Protein AF-A0AAP2AGZ3-F1 (afdb_monomer_lite)

Secondary structure (DSSP, 8-state):
-------HHHHHHHHHHHHHTT--HHHHHHHHHHIIIIIIHHHHHHHHHHTB-TTSPBPPPPSSSS-S-TTTTGGGGEEEEEEGGGTEEEEEE-----EETTEE--HHHHHHHHHH-------GGGGTTTTT-TT-PPPHHHHHHHHHTT-EEE-SSSEEEPPHHHHHHTT-

Radius of gyration: 25.36 Å; chains: 1; bounding box: 63×37×70 Å

Structure (mmCIF, N/CA/C/O backbone):
data_AF-A0AAP2AGZ3-F1
#
_entry.id   AF-A0AAP2AGZ3-F1
#
loop_
_atom_site.group_PDB
_atom_site.id
_atom_site.type_symbol
_atom_site.label_atom_id
_atom_site.label_alt_id
_atom_site.label_comp_id
_atom_site.label_asym_id
_atom_site.label_entity_id
_atom_site.label_seq_id
_atom_site.pdbx_PDB_ins_code
_atom_site.Cartn_x
_atom_site.Cartn_y
_atom_site.Cartn_z
_atom_site.occupancy
_atom_site.B_iso_or_equiv
_atom_site.auth_seq_id
_atom_site.auth_comp_id
_atom_site.auth_asym_id
_atom_site.auth_atom_id
_atom_site.pdbx_PDB_model_num
ATOM 1 N N . MET A 1 1 ? -14.321 -5.028 -7.857 1.00 30.58 1 MET A N 1
ATOM 2 C CA . MET A 1 1 ? -15.044 -4.416 -6.722 1.00 30.58 1 MET A CA 1
ATOM 3 C C . MET A 1 1 ? -14.943 -5.387 -5.548 1.00 30.58 1 MET A C 1
ATOM 5 O O . MET A 1 1 ? -15.349 -6.526 -5.717 1.00 30.58 1 MET A O 1
ATOM 9 N N . ILE A 1 2 ? -14.311 -5.017 -4.426 1.00 31.11 2 ILE A N 1
ATOM 10 C CA . ILE A 1 2 ? -14.220 -5.896 -3.242 1.00 31.11 2 ILE A CA 1
ATOM 11 C C . ILE A 1 2 ? -15.577 -5.822 -2.532 1.00 31.11 2 ILE A C 1
ATOM 13 O O . ILE A 1 2 ? -15.895 -4.793 -1.943 1.00 31.11 2 ILE A O 1
ATOM 17 N N . ARG A 1 3 ? -16.399 -6.870 -2.632 1.00 31.30 3 ARG A N 1
ATOM 18 C CA . ARG A 1 3 ? -17.626 -7.019 -1.838 1.00 31.30 3 ARG A CA 1
ATOM 19 C C . ARG A 1 3 ? -17.323 -7.972 -0.687 1.00 31.30 3 ARG A C 1
ATOM 21 O O . ARG A 1 3 ? -17.513 -9.169 -0.826 1.00 31.30 3 ARG A O 1
ATOM 28 N N . ALA A 1 4 ? -16.871 -7.432 0.441 1.00 43.94 4 ALA A N 1
ATOM 29 C CA . ALA A 1 4 ? -17.023 -8.136 1.708 1.00 43.94 4 ALA A CA 1
ATOM 30 C C . ALA A 1 4 ? -18.510 -8.034 2.079 1.00 43.94 4 ALA A C 1
ATOM 32 O O . ALA A 1 4 ? -18.947 -7.049 2.680 1.00 43.94 4 ALA A O 1
ATOM 33 N N . SER A 1 5 ? -19.329 -8.971 1.603 1.00 50.84 5 SER A N 1
ATOM 34 C CA . SER A 1 5 ? -20.740 -9.030 1.977 1.00 50.84 5 SER A CA 1
ATOM 35 C C . SER A 1 5 ? -20.833 -9.613 3.379 1.00 50.84 5 SER A C 1
ATOM 37 O O . SER A 1 5 ? -20.982 -10.817 3.560 1.00 50.84 5 SER A O 1
ATOM 39 N N . PHE A 1 6 ? -20.715 -8.754 4.385 1.00 59.72 6 PHE A N 1
ATOM 40 C CA . PHE A 1 6 ? -21.148 -9.116 5.724 1.00 59.72 6 PHE A CA 1
ATOM 41 C C . PHE A 1 6 ? -22.651 -9.391 5.683 1.00 59.72 6 PHE A C 1
ATOM 43 O O . PHE A 1 6 ? -23.419 -8.577 5.157 1.00 59.72 6 PHE A O 1
ATOM 50 N N . ASP A 1 7 ? -23.074 -10.523 6.241 1.00 76.06 7 ASP A N 1
ATOM 51 C CA . ASP A 1 7 ? -24.491 -10.800 6.424 1.00 76.06 7 ASP A CA 1
ATOM 52 C C . ASP A 1 7 ? -25.104 -9.660 7.254 1.00 76.06 7 ASP A C 1
ATOM 54 O O . ASP A 1 7 ? -24.666 -9.351 8.370 1.00 76.06 7 ASP A O 1
ATOM 58 N N . ARG A 1 8 ? -26.125 -8.998 6.697 1.00 75.94 8 ARG A N 1
ATOM 59 C CA . ARG A 1 8 ? -26.822 -7.880 7.349 1.00 75.94 8 ARG A CA 1
ATOM 60 C C . ARG A 1 8 ? -27.338 -8.285 8.732 1.00 75.94 8 ARG A C 1
ATOM 62 O O . ARG A 1 8 ? -27.368 -7.444 9.633 1.00 75.94 8 ARG A O 1
ATOM 69 N N . ARG A 1 9 ? -27.690 -9.563 8.923 1.00 81.69 9 ARG A N 1
ATOM 70 C CA . ARG A 1 9 ? -28.128 -10.111 10.215 1.00 81.69 9 ARG A CA 1
ATOM 71 C C . ARG A 1 9 ? -26.984 -10.142 11.228 1.00 81.69 9 ARG A C 1
ATOM 73 O O . ARG A 1 9 ? -27.179 -9.722 12.367 1.00 81.69 9 ARG A O 1
ATOM 80 N N . GLN A 1 10 ? -25.786 -10.559 10.816 1.00 76.94 10 GLN A N 1
ATOM 81 C CA . GLN A 1 10 ? -24.592 -10.555 11.669 1.00 76.94 10 GLN A CA 1
ATOM 82 C C . GLN A 1 10 ? -24.197 -9.132 12.082 1.00 76.94 10 GLN A C 1
ATOM 84 O O . GLN A 1 10 ? -23.926 -8.892 13.258 1.00 76.94 10 GLN A O 1
ATOM 89 N N . ILE A 1 11 ? -24.244 -8.166 11.155 1.00 80.56 11 ILE A N 1
ATOM 90 C CA . ILE A 1 11 ? -23.972 -6.754 11.479 1.00 80.56 11 ILE A CA 1
ATOM 91 C C . ILE A 1 11 ? -25.001 -6.212 12.473 1.00 80.56 11 ILE A C 1
ATOM 93 O O . ILE A 1 11 ? -24.633 -5.505 13.413 1.00 80.56 11 ILE A O 1
ATOM 97 N N . LYS A 1 12 ? -26.288 -6.524 12.278 1.00 84.44 12 LYS A N 1
ATOM 98 C CA . LYS A 1 12 ? -27.355 -6.081 13.181 1.00 84.44 12 LYS A CA 1
ATOM 99 C C . LYS A 1 12 ? -27.150 -6.640 14.593 1.00 84.44 12 LYS A C 1
ATOM 101 O O . LYS A 1 12 ? -27.113 -5.857 15.537 1.00 84.44 12 LYS A O 1
ATOM 106 N N . ARG A 1 13 ? -26.897 -7.948 14.721 1.00 85.62 13 ARG A N 1
ATOM 107 C CA . ARG A 1 13 ? -26.593 -8.602 16.008 1.00 85.62 13 ARG A CA 1
ATOM 108 C C . ARG A 1 13 ? -25.365 -8.001 16.688 1.00 85.62 13 ARG A C 1
ATOM 110 O O . ARG A 1 13 ? -25.400 -7.732 17.883 1.00 85.62 13 ARG A O 1
ATOM 117 N N . LEU A 1 14 ? -24.301 -7.736 15.929 1.00 81.38 14 LEU A N 1
ATOM 118 C CA . LEU A 1 14 ? -23.100 -7.088 16.456 1.00 81.38 14 LEU A CA 1
ATOM 119 C C . LEU A 1 14 ? -23.411 -5.681 16.986 1.00 81.38 14 LEU A C 1
ATOM 121 O O . LEU A 1 14 ? -22.974 -5.327 18.076 1.00 81.38 14 LEU A O 1
ATOM 125 N N . ARG A 1 15 ? -24.188 -4.882 16.246 1.00 81.56 15 ARG A N 1
ATOM 126 C CA . ARG A 1 15 ? -24.604 -3.540 16.685 1.00 81.56 15 ARG A CA 1
ATOM 127 C C . ARG A 1 15 ? -25.469 -3.588 17.942 1.00 81.56 15 ARG A C 1
ATOM 129 O O . ARG A 1 15 ? -25.277 -2.761 18.825 1.00 81.56 15 ARG A O 1
ATOM 136 N N . GLU A 1 16 ? -26.396 -4.535 18.033 1.00 86.25 16 GLU A N 1
ATOM 137 C CA . GLU A 1 16 ? -27.238 -4.728 19.219 1.00 86.25 16 GLU A CA 1
ATOM 138 C C . GLU A 1 16 ? -26.412 -5.156 20.435 1.00 86.25 16 GLU A C 1
ATOM 140 O O . GLU A 1 16 ? -26.560 -4.569 21.504 1.00 86.25 16 GLU A O 1
ATOM 145 N N . ALA A 1 17 ? -25.482 -6.099 20.268 1.00 85.69 17 ALA A N 1
ATOM 146 C CA . ALA A 1 17 ? -24.560 -6.504 21.326 1.00 85.69 17 ALA A CA 1
ATOM 147 C C . ALA A 1 17 ? -23.687 -5.330 21.802 1.00 85.69 17 ALA A C 1
ATOM 149 O O . ALA A 1 17 ? -23.523 -5.130 23.002 1.00 85.69 17 ALA A O 1
ATOM 150 N N . LEU A 1 18 ? -23.185 -4.506 20.877 1.00 83.88 18 LEU A N 1
ATOM 151 C CA . LEU A 1 18 ? -22.422 -3.301 21.215 1.00 83.88 18 LEU A CA 1
ATOM 152 C C . LEU A 1 18 ? -23.261 -2.257 21.959 1.00 83.88 18 LEU A C 1
ATOM 154 O O . LEU A 1 18 ? -22.738 -1.613 22.865 1.00 83.88 18 LEU A O 1
ATOM 158 N N . LYS A 1 19 ? -24.544 -2.099 21.606 1.00 83.44 19 LYS A N 1
ATOM 159 C CA . LYS A 1 19 ? -25.470 -1.204 22.318 1.00 83.44 19 LYS A CA 1
ATOM 160 C C . LYS A 1 19 ? -25.745 -1.685 23.744 1.00 83.44 19 LYS A C 1
ATOM 162 O O . LYS A 1 19 ? -25.710 -0.871 24.656 1.00 83.44 19 LYS A O 1
ATOM 167 N N . ARG A 1 20 ? -25.956 -2.993 23.940 1.00 88.94 20 ARG A N 1
ATOM 168 C CA . ARG A 1 20 ? -26.206 -3.596 25.266 1.00 88.94 20 ARG A CA 1
ATOM 169 C C . ARG A 1 20 ? -25.037 -3.454 26.237 1.00 88.94 20 ARG A C 1
ATOM 171 O O . ARG A 1 20 ? -25.242 -3.493 27.437 1.00 88.94 20 ARG A O 1
ATOM 178 N N . LEU A 1 21 ? -23.815 -3.318 25.726 1.00 84.88 21 LEU A N 1
ATOM 179 C CA . LEU A 1 21 ? -22.615 -3.184 26.553 1.00 84.88 21 LEU A CA 1
ATOM 180 C C . LEU A 1 21 ? -22.449 -1.786 27.178 1.00 84.88 21 LEU A C 1
ATOM 182 O O . LEU A 1 21 ? -21.451 -1.584 27.870 1.00 84.88 21 LEU A O 1
ATOM 186 N N . GLU A 1 22 ? -23.356 -0.834 26.896 1.00 84.06 22 GLU A N 1
ATOM 187 C CA . GLU A 1 22 ? -23.398 0.535 27.456 1.00 84.06 22 GLU A CA 1
ATOM 188 C C . GLU A 1 22 ? -22.009 1.174 27.617 1.00 84.06 22 GLU A C 1
ATOM 190 O O . GLU A 1 22 ? -21.627 1.752 28.636 1.00 84.06 22 GLU A O 1
ATOM 195 N N . LEU A 1 23 ? -21.180 1.011 26.584 1.00 84.75 23 LEU A N 1
ATOM 196 C CA . LEU A 1 23 ? -19.775 1.379 26.659 1.00 84.75 23 LEU A CA 1
ATOM 197 C C . LEU A 1 23 ? -19.636 2.900 26.711 1.00 84.75 23 LEU A C 1
ATOM 199 O O . LEU A 1 23 ? -20.113 3.599 25.817 1.00 84.75 23 LEU A O 1
ATOM 203 N N . THR A 1 24 ? -18.874 3.404 27.683 1.00 88.75 24 THR A N 1
ATOM 204 C CA . THR A 1 24 ? -18.457 4.813 27.693 1.00 88.75 24 THR A CA 1
ATOM 205 C C . THR A 1 24 ? -17.663 5.153 26.420 1.00 88.75 24 THR A C 1
ATOM 207 O O . THR A 1 24 ? -16.990 4.270 25.869 1.00 88.75 24 THR A O 1
ATOM 210 N N . PRO A 1 25 ? -17.648 6.418 25.953 1.00 84.88 25 PRO A N 1
ATOM 211 C CA . PRO A 1 25 ? -16.960 6.799 24.712 1.00 84.88 25 PRO A CA 1
ATOM 212 C C . PRO A 1 25 ? -15.489 6.353 24.656 1.00 84.88 25 PRO A C 1
ATOM 214 O O . PRO A 1 25 ? -15.017 5.845 23.639 1.00 84.88 25 PRO A O 1
ATOM 217 N N . LYS A 1 26 ? -14.776 6.428 25.791 1.00 87.50 26 LYS A N 1
ATOM 218 C CA . LYS A 1 26 ? -13.392 5.936 25.921 1.00 87.50 26 LYS A CA 1
ATOM 219 C C . LYS A 1 26 ? -13.283 4.420 25.697 1.00 87.50 26 LYS A C 1
ATOM 221 O O . LYS A 1 26 ? -12.351 3.955 25.038 1.00 87.50 26 LYS A O 1
ATOM 226 N N . LYS A 1 27 ? -14.225 3.631 26.229 1.00 89.50 27 LYS A N 1
ATOM 227 C CA . LYS A 1 27 ? -14.252 2.169 26.044 1.00 89.50 27 LYS A CA 1
ATOM 228 C C . LYS A 1 27 ? -14.599 1.795 24.601 1.00 89.50 27 LYS A C 1
ATOM 230 O O . LYS A 1 27 ? -13.977 0.881 24.063 1.00 89.50 27 LYS A O 1
ATOM 235 N N . GLN A 1 28 ? -15.512 2.524 23.957 1.00 86.94 28 GLN A N 1
ATOM 236 C CA . GLN A 1 28 ? -15.842 2.333 22.539 1.00 86.94 28 GLN A CA 1
ATOM 237 C C . GLN A 1 28 ? -14.621 2.567 21.643 1.00 86.94 28 GLN A C 1
ATOM 239 O O . GLN A 1 28 ? -14.280 1.711 20.826 1.00 86.94 28 GLN A O 1
ATOM 244 N N . GLN A 1 29 ? -13.904 3.674 21.850 1.00 86.56 29 GLN A N 1
ATOM 245 C CA . GLN A 1 29 ? -12.680 3.982 21.104 1.00 86.56 29 GLN A CA 1
ATOM 246 C C . GLN A 1 29 ? -11.608 2.904 21.302 1.00 86.56 29 GLN A C 1
ATOM 248 O O . GLN A 1 29 ? -11.056 2.386 20.329 1.00 86.56 29 GLN A O 1
ATOM 253 N N . ARG A 1 30 ? -11.367 2.484 22.551 1.00 90.25 30 ARG A N 1
ATOM 254 C CA . ARG A 1 30 ? -10.414 1.406 22.853 1.00 90.25 30 ARG A CA 1
ATOM 255 C C . ARG A 1 30 ? -10.818 0.078 22.206 1.00 90.25 30 ARG A C 1
ATOM 257 O O . ARG A 1 30 ? -9.944 -0.652 21.735 1.00 90.25 30 ARG A O 1
ATOM 264 N N . LEU A 1 31 ? -12.110 -0.244 22.163 1.00 89.88 31 LEU A N 1
ATOM 265 C CA . LEU A 1 31 ? -12.609 -1.439 21.483 1.00 89.88 31 LEU A CA 1
ATOM 266 C C . LEU A 1 31 ? -12.352 -1.365 19.974 1.00 89.88 31 LEU A C 1
ATOM 268 O O . LEU A 1 31 ? -11.789 -2.305 19.414 1.00 89.88 31 LEU A O 1
ATOM 272 N N . LEU A 1 32 ? -12.687 -0.243 19.330 1.00 88.75 32 LEU A N 1
ATOM 273 C CA . LEU A 1 32 ? -12.418 -0.024 17.905 1.00 88.75 32 LEU A CA 1
ATOM 274 C C . LEU A 1 32 ? -10.928 -0.146 17.585 1.00 88.75 32 LEU A C 1
ATOM 276 O O . LEU A 1 32 ? -10.551 -0.807 16.615 1.00 88.75 32 LEU A O 1
ATOM 280 N N . TRP A 1 33 ? -10.070 0.421 18.432 1.00 91.69 33 TRP A N 1
ATOM 281 C CA . TRP A 1 33 ? -8.628 0.284 18.287 1.00 91.69 33 TRP A CA 1
ATOM 282 C C . TRP A 1 33 ? -8.173 -1.173 18.392 1.00 91.69 33 TRP A C 1
ATOM 284 O O . TRP A 1 33 ? -7.374 -1.627 17.572 1.00 91.69 33 TRP A O 1
ATOM 294 N N . ARG A 1 34 ? -8.701 -1.941 19.356 1.00 93.38 34 ARG A N 1
ATOM 295 C CA . ARG A 1 34 ? -8.365 -3.367 19.516 1.00 93.38 34 ARG A CA 1
ATOM 296 C C . ARG A 1 34 ? -8.833 -4.192 18.320 1.00 93.38 34 ARG A C 1
ATOM 298 O O . ARG A 1 34 ? -8.058 -5.006 17.823 1.00 93.38 34 ARG A O 1
ATOM 305 N N . LEU A 1 35 ? -10.044 -3.946 17.821 1.00 90.88 35 LEU A N 1
ATOM 306 C CA . LEU A 1 35 ? -10.567 -4.599 16.617 1.00 90.88 35 LEU A CA 1
ATOM 307 C C . LEU A 1 35 ? -9.694 -4.300 15.396 1.00 90.88 35 LEU A C 1
ATOM 309 O O . LEU A 1 35 ? -9.345 -5.209 14.641 1.00 90.88 35 LEU A O 1
ATOM 313 N N . ALA A 1 36 ? -9.281 -3.045 15.227 1.00 91.06 36 ALA A N 1
ATOM 314 C CA . ALA A 1 36 ? -8.395 -2.660 14.139 1.00 91.06 36 ALA A CA 1
ATOM 315 C C . ALA A 1 36 ? -7.007 -3.307 14.275 1.00 91.06 36 ALA A C 1
ATOM 317 O O . ALA A 1 36 ? -6.512 -3.919 13.325 1.00 91.06 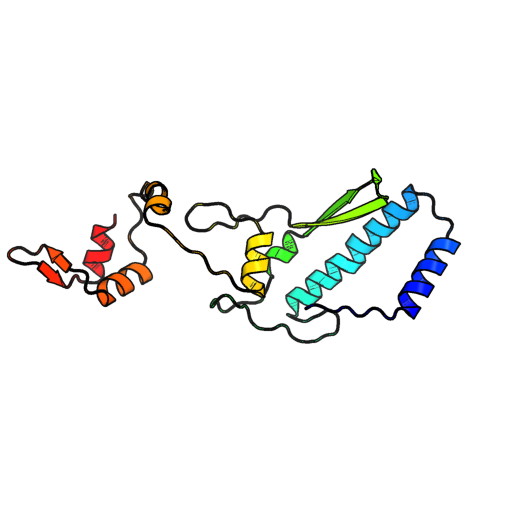36 ALA A O 1
ATOM 318 N N . LYS A 1 37 ? -6.390 -3.211 15.458 1.00 93.69 37 LYS A N 1
ATOM 319 C CA . LYS A 1 37 ? -5.025 -3.686 15.712 1.00 93.69 37 LYS A CA 1
ATOM 320 C C . LYS A 1 37 ? -4.902 -5.205 15.669 1.00 93.69 37 LYS A C 1
ATOM 322 O O . LYS A 1 37 ? -3.941 -5.698 15.083 1.00 93.69 37 LYS A O 1
ATOM 327 N N . TYR A 1 38 ? -5.825 -5.928 16.299 1.00 94.69 38 TYR A N 1
ATOM 328 C CA . TYR A 1 38 ? -5.723 -7.379 16.485 1.00 94.69 38 TYR A CA 1
ATOM 329 C C . TYR A 1 38 ? -6.586 -8.181 15.508 1.00 94.69 38 TYR A C 1
ATOM 331 O O . TYR A 1 38 ? -6.249 -9.321 15.211 1.00 94.69 38 TYR A O 1
ATOM 339 N N . GLY A 1 39 ? -7.654 -7.595 14.964 1.00 90.38 39 GLY A N 1
ATOM 340 C CA . GLY A 1 39 ? -8.499 -8.250 13.965 1.00 90.38 39 GLY A CA 1
ATOM 341 C C . GLY A 1 39 ? -8.122 -7.841 12.545 1.00 90.38 39 GLY A C 1
ATOM 342 O O . GLY A 1 39 ? -7.515 -8.606 11.792 1.00 90.38 39 GLY A O 1
ATOM 343 N N . VAL A 1 40 ? -8.467 -6.604 12.182 1.00 90.25 40 VAL A N 1
ATOM 344 C CA . VAL A 1 40 ? -8.442 -6.138 10.785 1.00 90.25 40 VAL A CA 1
ATOM 345 C C . VAL A 1 40 ? -7.032 -6.142 10.200 1.00 90.25 40 VAL A C 1
ATOM 347 O O . VAL A 1 40 ? -6.833 -6.625 9.082 1.00 90.25 40 VAL A O 1
ATOM 350 N N . ILE A 1 41 ? -6.041 -5.623 10.932 1.00 91.69 41 ILE A N 1
ATOM 351 C CA . ILE A 1 41 ? -4.668 -5.538 10.426 1.00 91.69 41 ILE A CA 1
ATOM 352 C C . ILE A 1 41 ? -4.082 -6.936 10.183 1.00 91.69 41 ILE A 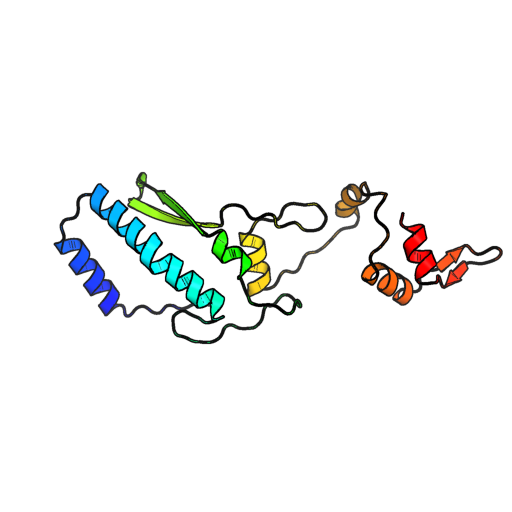C 1
ATOM 354 O O . ILE A 1 41 ? -3.684 -7.186 9.044 1.00 91.69 41 ILE A O 1
ATOM 358 N N . PRO A 1 42 ? -4.033 -7.864 11.162 1.00 93.25 42 PRO A N 1
ATOM 359 C CA . PRO A 1 42 ? -3.515 -9.214 10.949 1.00 93.25 42 PRO A CA 1
ATOM 360 C C . PRO A 1 42 ? -4.240 -9.972 9.837 1.00 93.25 42 PRO A C 1
ATOM 362 O O . PRO A 1 42 ? -3.569 -10.561 8.986 1.00 93.25 42 PRO A O 1
ATOM 365 N N . ALA A 1 43 ? -5.575 -9.888 9.780 1.00 91.12 43 ALA A N 1
ATOM 366 C CA . ALA A 1 43 ? -6.365 -10.492 8.707 1.00 91.12 43 ALA A CA 1
ATOM 367 C C . ALA A 1 43 ? -5.960 -9.940 7.331 1.00 91.12 43 ALA A C 1
ATOM 369 O O . ALA A 1 43 ? -5.681 -10.707 6.410 1.00 91.12 43 ALA A O 1
ATOM 370 N N . SER A 1 44 ? -5.799 -8.619 7.213 1.00 89.19 44 SER A N 1
ATOM 371 C CA . SER A 1 44 ? -5.318 -7.979 5.982 1.00 89.19 44 SER A CA 1
ATOM 372 C C . SER A 1 44 ? -3.891 -8.413 5.628 1.00 89.19 44 SER A C 1
ATOM 374 O O . SER A 1 44 ? -3.604 -8.694 4.464 1.00 89.19 44 SER A O 1
ATOM 376 N N . LYS A 1 45 ? -2.981 -8.520 6.613 1.00 91.81 45 LYS A N 1
ATOM 377 C CA . LYS A 1 45 ? -1.610 -9.011 6.371 1.00 91.81 45 LYS A CA 1
ATOM 378 C C . LYS A 1 45 ? -1.628 -10.440 5.832 1.00 91.81 45 LYS A C 1
ATOM 380 O O . LYS A 1 45 ? -0.867 -10.750 4.916 1.00 91.81 45 LYS A O 1
ATOM 385 N N . LYS A 1 46 ? -2.478 -11.299 6.401 1.00 91.75 46 LYS A N 1
ATOM 386 C CA . LYS A 1 46 ? -2.648 -12.696 5.989 1.00 91.75 46 LYS A CA 1
ATOM 387 C C . LYS A 1 46 ? -3.205 -12.783 4.567 1.00 91.75 46 LYS A C 1
ATOM 389 O O . LYS A 1 46 ? -2.558 -13.404 3.730 1.00 91.75 46 LYS A O 1
ATOM 394 N N . ALA A 1 47 ? -4.295 -12.074 4.278 1.00 91.38 47 ALA A N 1
ATOM 395 C CA . ALA A 1 47 ? -4.908 -11.996 2.950 1.00 91.38 47 ALA A CA 1
ATOM 396 C C . ALA A 1 47 ? -3.899 -11.546 1.878 1.00 91.38 47 ALA A C 1
ATOM 398 O O . ALA A 1 47 ? -3.728 -12.201 0.852 1.00 91.38 47 ALA A O 1
ATOM 399 N N . VAL A 1 48 ? -3.116 -10.495 2.161 1.00 91.50 48 VAL A N 1
ATOM 400 C CA . VAL A 1 48 ? -2.067 -10.031 1.240 1.00 91.50 48 VAL A CA 1
ATOM 401 C C . VAL A 1 48 ? -0.951 -11.067 1.082 1.00 91.50 48 VAL A C 1
ATOM 403 O O . VAL A 1 48 ? -0.465 -11.279 -0.025 1.00 91.50 48 VAL A O 1
ATOM 406 N N . ARG A 1 49 ? -0.510 -11.745 2.146 1.00 90.69 49 ARG A N 1
ATOM 407 C CA . ARG A 1 49 ? 0.516 -12.803 2.028 1.00 90.69 49 ARG A CA 1
ATOM 408 C C . ARG A 1 49 ? 0.032 -13.978 1.175 1.00 90.69 49 ARG A C 1
ATOM 410 O O . ARG A 1 49 ? 0.807 -14.484 0.358 1.00 90.69 49 ARG A O 1
ATOM 417 N N . GLN A 1 50 ? -1.228 -14.360 1.363 1.00 92.12 50 GLN A N 1
ATOM 418 C CA . GLN A 1 50 ? -1.906 -15.438 0.646 1.00 92.12 50 GLN A CA 1
ATOM 419 C C . GLN A 1 50 ? -2.341 -15.034 -0.767 1.00 92.12 50 GLN A C 1
ATOM 421 O O . GLN A 1 50 ? -2.632 -15.913 -1.564 1.00 92.12 50 GLN A O 1
ATOM 426 N N . GLN A 1 51 ? -2.318 -13.736 -1.097 1.00 92.38 51 GLN A N 1
ATOM 427 C CA . GLN A 1 51 ? -2.828 -13.212 -2.367 1.00 92.38 51 GLN A CA 1
ATOM 428 C C . GLN A 1 51 ? -4.283 -13.625 -2.595 1.00 92.38 51 GLN A C 1
ATOM 430 O O . GLN A 1 51 ? -4.634 -14.072 -3.680 1.00 92.38 51 GLN A O 1
ATOM 435 N N . ALA A 1 52 ? -5.110 -13.496 -1.561 1.00 92.00 52 ALA A N 1
ATOM 436 C CA . ALA A 1 52 ? -6.505 -13.904 -1.587 1.00 92.00 52 ALA A CA 1
ATOM 437 C C . ALA A 1 52 ? -7.391 -12.864 -0.900 1.00 92.00 52 ALA A C 1
ATOM 439 O O . ALA A 1 52 ? -6.928 -12.070 -0.073 1.00 92.00 52 ALA A O 1
ATOM 440 N N . THR A 1 53 ? -8.668 -12.828 -1.265 1.00 86.81 53 THR A N 1
ATOM 441 C CA . THR A 1 53 ? -9.674 -12.039 -0.555 1.00 86.81 53 THR A CA 1
ATOM 442 C C . THR A 1 53 ? -9.921 -12.639 0.836 1.00 86.81 53 THR A C 1
ATOM 444 O O . THR A 1 53 ? -9.523 -13.780 1.088 1.00 86.81 53 THR A O 1
ATOM 447 N N . PRO A 1 54 ? -10.546 -11.897 1.769 1.00 79.75 54 PRO A N 1
ATOM 448 C CA . PRO A 1 54 ? -10.914 -12.439 3.080 1.00 79.75 54 PRO A CA 1
ATOM 449 C C . PRO A 1 54 ? -11.734 -13.739 3.014 1.00 79.75 54 PRO A C 1
ATOM 451 O O . PRO A 1 54 ? -11.653 -14.557 3.923 1.00 79.75 54 PRO A O 1
ATOM 454 N N . GLU A 1 55 ? -12.477 -13.934 1.927 1.00 82.50 55 GLU A N 1
ATOM 455 C CA . GLU A 1 55 ? -13.319 -15.097 1.635 1.00 82.50 55 GLU A CA 1
ATOM 456 C C . GLU A 1 55 ? -12.535 -16.274 1.023 1.00 82.50 55 GLU A C 1
ATOM 458 O O . GLU A 1 55 ? -13.092 -17.347 0.827 1.00 82.50 55 GLU A O 1
ATOM 463 N N . GLY A 1 56 ? -11.243 -16.093 0.725 1.00 83.75 56 GLY A N 1
ATOM 464 C CA . GLY A 1 56 ? -10.362 -17.136 0.189 1.00 83.75 56 GLY A CA 1
ATOM 465 C C . GLY A 1 56 ? -10.172 -17.111 -1.329 1.00 83.75 56 GLY A C 1
ATOM 466 O O . GLY A 1 56 ? -9.346 -17.860 -1.845 1.00 83.75 56 GLY A O 1
ATOM 467 N N . THR A 1 57 ? -10.855 -16.225 -2.056 1.00 89.44 57 THR A N 1
ATOM 468 C CA . THR A 1 57 ? -10.726 -16.140 -3.516 1.00 89.44 57 THR A CA 1
ATOM 469 C C . THR A 1 57 ? -9.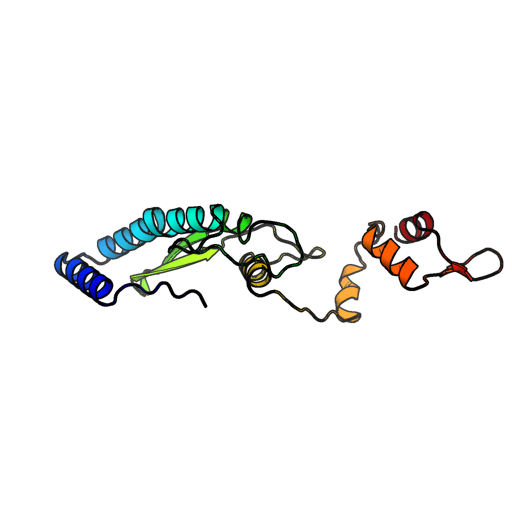357 -15.580 -3.911 1.00 89.44 57 THR A C 1
ATOM 471 O O . THR A 1 57 ? -9.013 -14.478 -3.471 1.00 89.44 57 THR A O 1
ATOM 474 N N . PRO A 1 58 ? -8.571 -16.264 -4.763 1.00 90.88 58 PRO A N 1
ATOM 475 C CA . PRO A 1 58 ? -7.289 -15.750 -5.228 1.00 90.88 58 PRO A CA 1
ATOM 476 C C . PRO A 1 58 ? -7.417 -14.390 -5.920 1.00 90.88 58 PRO A C 1
ATOM 478 O O . PRO A 1 58 ? -8.366 -14.108 -6.653 1.00 90.88 58 PRO A O 1
ATOM 481 N N . TRP A 1 59 ? -6.437 -13.525 -5.699 1.00 89.75 59 TRP A N 1
ATOM 482 C CA . TRP A 1 59 ? -6.357 -12.229 -6.347 1.00 89.75 59 TRP A CA 1
ATOM 483 C C . TRP A 1 59 ? -5.930 -12.359 -7.801 1.00 89.75 59 TRP A C 1
ATOM 485 O O . TRP A 1 59 ? -5.067 -13.162 -8.155 1.00 89.75 59 TRP A O 1
ATOM 495 N N . ALA A 1 60 ? -6.471 -11.475 -8.636 1.00 89.44 60 ALA A N 1
ATOM 496 C CA . ALA A 1 60 ? -5.928 -11.265 -9.964 1.00 89.44 60 ALA A CA 1
ATOM 497 C C . ALA A 1 60 ? -4.452 -10.838 -9.878 1.00 89.44 60 ALA A C 1
ATOM 499 O O . ALA A 1 60 ? -4.032 -10.136 -8.951 1.00 89.44 60 ALA A O 1
ATOM 500 N N . ALA A 1 61 ? -3.670 -11.233 -10.883 1.00 89.12 61 ALA A N 1
ATOM 501 C CA . ALA A 1 61 ? -2.294 -10.782 -11.017 1.00 89.12 61 ALA A CA 1
ATOM 502 C C . ALA A 1 61 ? -2.214 -9.246 -11.088 1.00 89.12 61 ALA A C 1
ATOM 504 O O . ALA A 1 61 ? -3.158 -8.565 -11.500 1.00 89.12 61 ALA A O 1
ATOM 505 N N . ARG A 1 62 ? -1.052 -8.697 -10.710 1.00 90.06 62 ARG A N 1
ATOM 506 C CA . ARG A 1 62 ? -0.795 -7.254 -10.794 1.00 90.06 62 ARG A CA 1
ATOM 507 C C . ARG A 1 62 ? -1.093 -6.754 -12.209 1.00 90.06 62 ARG A C 1
ATOM 509 O O . ARG A 1 62 ? -0.592 -7.312 -13.182 1.00 90.06 62 ARG A O 1
ATOM 516 N N . LYS A 1 63 ? -1.819 -5.640 -12.316 1.00 89.31 63 LYS A N 1
ATOM 517 C CA . LYS A 1 63 ? -2.026 -4.953 -13.602 1.00 89.31 63 LYS A CA 1
ATOM 518 C C . LYS A 1 63 ? -0.739 -4.316 -14.122 1.00 89.31 63 LYS A C 1
ATOM 520 O O . LYS A 1 63 ? -0.562 -4.154 -15.323 1.00 89.31 63 LYS A O 1
ATOM 525 N N . SER A 1 64 ? 0.201 -4.000 -13.227 1.00 78.56 64 SER A N 1
ATOM 526 C CA . SER A 1 64 ? 1.570 -3.677 -13.627 1.00 78.56 64 SER A CA 1
ATOM 527 C C . SER A 1 64 ? 2.243 -4.917 -14.229 1.00 78.56 64 SER A C 1
ATOM 529 O O . SER A 1 64 ? 2.271 -5.948 -13.563 1.00 78.56 64 SER A O 1
ATOM 531 N N . GLY A 1 65 ? 2.900 -4.808 -15.388 1.00 75.44 65 GLY A N 1
ATOM 532 C CA . GLY A 1 65 ? 3.623 -5.920 -16.041 1.00 75.44 65 GLY A CA 1
ATOM 533 C C . GLY A 1 65 ? 4.839 -6.489 -15.280 1.00 75.44 65 GLY A C 1
ATOM 534 O O . GLY A 1 65 ? 5.685 -7.158 -15.869 1.00 75.44 65 GLY A O 1
ATOM 535 N N . ARG A 1 66 ? 4.982 -6.204 -13.979 1.00 81.38 66 ARG A N 1
ATOM 536 C CA . ARG A 1 66 ? 6.017 -6.762 -13.101 1.00 81.38 66 ARG A CA 1
ATOM 537 C C . ARG A 1 66 ? 5.527 -8.068 -12.476 1.00 81.38 66 ARG A C 1
ATOM 539 O O . ARG A 1 66 ? 4.510 -8.076 -11.788 1.00 81.38 66 ARG A O 1
ATOM 546 N N . ARG A 1 67 ? 6.324 -9.129 -12.620 1.00 81.12 67 ARG A N 1
ATOM 547 C CA . ARG A 1 67 ? 6.110 -10.432 -11.974 1.00 81.12 67 ARG A CA 1
ATOM 548 C C . ARG A 1 67 ? 6.356 -10.303 -10.463 1.00 81.12 67 ARG A C 1
ATOM 550 O O . ARG A 1 67 ? 7.493 -10.143 -10.034 1.00 81.12 67 ARG A O 1
ATOM 557 N N . GLY A 1 68 ? 5.294 -10.279 -9.658 1.00 85.38 68 GLY A N 1
ATOM 558 C CA . GLY A 1 68 ? 5.384 -10.212 -8.196 1.00 85.38 68 GLY A CA 1
ATOM 559 C C . GLY A 1 68 ? 4.017 -10.181 -7.504 1.00 85.38 68 GLY A C 1
ATOM 560 O O . GLY A 1 68 ? 3.015 -9.835 -8.123 1.00 85.38 68 GLY A O 1
ATOM 561 N N . LYS A 1 69 ? 3.985 -10.508 -6.205 1.00 90.38 69 LYS A N 1
ATOM 562 C CA . LYS A 1 69 ? 2.767 -10.557 -5.365 1.00 90.38 69 LYS A CA 1
ATOM 563 C C . LYS A 1 69 ? 2.168 -9.167 -5.121 1.00 90.38 69 LYS A C 1
ATOM 565 O O . LYS A 1 69 ? 2.896 -8.243 -4.789 1.00 90.38 69 LYS A O 1
ATOM 570 N N . MET A 1 70 ? 0.871 -8.962 -5.279 1.00 90.12 70 MET A N 1
ATOM 571 C CA . MET A 1 70 ? 0.188 -7.682 -5.050 1.00 90.12 70 MET A CA 1
ATOM 572 C C . MET A 1 70 ? 0.321 -7.189 -3.585 1.00 90.12 70 MET A C 1
ATOM 574 O O . MET A 1 70 ? 0.252 -7.974 -2.646 1.00 90.12 70 MET A O 1
ATOM 578 N N . LEU A 1 71 ? 0.545 -5.884 -3.393 1.00 89.44 71 LEU A N 1
ATOM 579 C CA . LEU A 1 71 ? 0.555 -5.127 -2.125 1.00 89.44 71 LEU A CA 1
ATOM 580 C C . LEU A 1 71 ? 1.544 -5.567 -1.020 1.00 89.44 71 LEU A C 1
ATOM 582 O O . LEU A 1 71 ? 1.533 -4.976 0.057 1.00 89.44 71 LEU A O 1
ATOM 586 N N . THR A 1 72 ? 2.452 -6.522 -1.247 1.00 87.69 72 THR A N 1
ATOM 587 C CA . THR A 1 72 ? 3.316 -7.113 -0.194 1.00 87.69 72 THR A CA 1
ATOM 588 C C . THR A 1 72 ? 4.127 -6.104 0.624 1.00 87.69 72 THR A C 1
ATOM 590 O O . THR A 1 72 ? 4.212 -6.228 1.844 1.00 87.69 72 THR A O 1
ATOM 593 N N . GLY A 1 73 ? 4.715 -5.092 -0.021 1.00 87.38 73 GLY A N 1
ATOM 594 C CA . GLY A 1 73 ? 5.494 -4.056 0.672 1.00 87.38 73 GLY A CA 1
ATOM 595 C C . GLY A 1 73 ? 4.637 -3.056 1.455 1.00 87.38 73 GLY A C 1
ATOM 596 O O . GLY A 1 73 ? 5.095 -2.493 2.445 1.00 87.38 73 GLY A O 1
ATOM 597 N N . LEU A 1 74 ? 3.377 -2.877 1.053 1.00 90.12 74 LEU A N 1
ATOM 598 C CA . LEU A 1 74 ? 2.476 -1.873 1.622 1.00 90.12 74 LEU A CA 1
ATOM 599 C C . LEU A 1 74 ? 1.886 -2.312 2.961 1.00 90.12 74 LEU A C 1
ATOM 601 O O . LEU A 1 74 ? 1.573 -1.476 3.801 1.00 90.12 74 LEU A O 1
ATOM 605 N N . VAL A 1 75 ? 1.813 -3.620 3.206 1.00 90.44 75 VAL A N 1
ATOM 606 C CA . VAL A 1 75 ? 1.303 -4.199 4.460 1.00 90.44 75 VAL A CA 1
ATOM 607 C C . VAL A 1 75 ? 2.065 -3.706 5.690 1.00 90.44 75 VAL A C 1
ATOM 609 O O . VAL A 1 75 ? 1.485 -3.547 6.764 1.00 90.44 75 VAL A O 1
ATOM 612 N N . LYS A 1 76 ? 3.372 -3.464 5.545 1.00 89.94 76 LYS A N 1
ATOM 613 C CA . LYS A 1 76 ? 4.233 -2.964 6.627 1.00 89.94 76 LYS A CA 1
ATOM 614 C C . LYS A 1 76 ? 3.946 -1.502 6.979 1.00 89.94 76 LYS A C 1
ATOM 616 O O . LYS A 1 76 ? 4.316 -1.064 8.058 1.00 89.94 76 LYS A O 1
ATOM 621 N N . LEU A 1 77 ? 3.286 -0.774 6.080 1.00 92.31 77 LEU A N 1
ATOM 622 C CA . LEU A 1 77 ? 3.019 0.656 6.202 1.00 92.31 77 LEU A CA 1
ATOM 623 C C . LEU A 1 77 ? 1.636 0.948 6.790 1.00 92.31 77 LEU A C 1
ATOM 625 O O . LEU A 1 77 ? 1.294 2.112 6.967 1.00 92.31 77 LEU A O 1
ATOM 629 N N . ILE A 1 78 ? 0.821 -0.074 7.069 1.00 91.62 78 ILE A N 1
ATOM 630 C CA . ILE A 1 78 ? -0.512 0.127 7.640 1.00 91.62 78 ILE A CA 1
ATOM 631 C C . ILE A 1 78 ? -0.371 0.711 9.048 1.00 91.62 78 ILE A C 1
ATOM 633 O O . ILE A 1 78 ? 0.218 0.092 9.934 1.00 91.62 78 ILE A O 1
ATOM 637 N N . ALA A 1 79 ? -0.945 1.893 9.240 1.00 91.44 79 ALA A N 1
ATOM 638 C CA . ALA A 1 79 ? -0.983 2.625 10.490 1.00 91.44 79 ALA A CA 1
ATOM 639 C C . ALA A 1 79 ? -2.429 2.946 10.885 1.00 91.44 79 ALA A C 1
ATOM 641 O O . ALA A 1 79 ? -3.336 3.023 10.050 1.00 91.44 79 ALA A O 1
ATOM 642 N N . ILE A 1 80 ? -2.615 3.134 12.187 1.00 92.62 80 ILE A N 1
ATOM 643 C CA . ILE A 1 80 ? -3.890 3.440 12.822 1.00 92.62 80 ILE A CA 1
ATOM 644 C C . ILE A 1 80 ? -3.835 4.880 13.327 1.00 92.62 80 ILE A C 1
ATOM 646 O O . ILE A 1 80 ? -2.887 5.242 14.022 1.00 92.62 80 ILE A O 1
ATOM 650 N N . LYS A 1 81 ? -4.845 5.689 12.998 1.00 91.00 81 LYS A N 1
ATOM 651 C CA . LYS A 1 81 ? -5.067 7.005 13.608 1.00 91.00 81 LYS A CA 1
ATOM 652 C C . LYS A 1 81 ? -6.466 7.058 14.205 1.00 91.00 81 LYS A C 1
ATOM 654 O O . LYS A 1 81 ? -7.446 6.834 13.497 1.00 91.00 81 LYS A O 1
ATOM 659 N N . GLU A 1 82 ? -6.551 7.368 15.489 1.00 87.75 82 GLU A N 1
ATOM 660 C CA . GLU A 1 82 ? -7.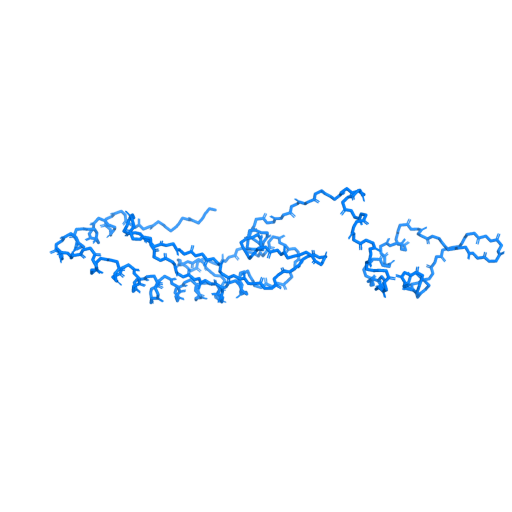824 7.628 16.159 1.00 87.75 82 GLU A CA 1
ATOM 661 C C . GLU A 1 82 ? -8.368 9.002 15.751 1.00 87.75 82 GLU A C 1
ATOM 663 O O . GLU A 1 82 ? -7.607 9.953 15.544 1.00 87.75 82 GLU A O 1
ATOM 668 N N . LEU A 1 83 ? -9.689 9.094 15.603 1.00 87.69 83 LEU A N 1
ATOM 669 C CA . LEU A 1 83 ? -10.419 10.324 15.309 1.00 87.69 83 LEU A CA 1
ATOM 670 C C . LEU A 1 83 ? -11.422 10.569 16.446 1.00 87.69 83 LEU A C 1
ATOM 672 O O . LEU A 1 83 ? -12.566 10.114 16.361 1.00 87.69 83 LEU A O 1
ATOM 676 N N . PRO A 1 84 ? -11.009 11.275 17.517 1.00 81.56 84 PRO A N 1
ATOM 677 C CA . PRO A 1 84 ? -11.829 11.435 18.716 1.00 81.56 84 PRO A CA 1
ATOM 678 C C . PRO A 1 84 ? -13.158 12.142 18.442 1.00 81.56 84 PRO A C 1
ATOM 680 O O . PRO A 1 84 ? -14.187 11.709 18.949 1.00 81.56 84 PRO A O 1
ATOM 683 N N . ALA A 1 85 ? -13.143 13.166 17.581 1.00 81.81 85 ALA A N 1
ATOM 684 C CA . ALA A 1 85 ? -14.307 13.998 17.269 1.00 81.81 85 ALA A CA 1
ATOM 685 C C . ALA A 1 85 ? -15.485 13.217 16.663 1.00 81.81 85 ALA A C 1
ATOM 687 O O . ALA A 1 85 ? -16.636 13.552 16.906 1.00 81.81 85 ALA A O 1
ATOM 688 N N . SER A 1 86 ? -15.209 12.165 15.889 1.00 79.56 86 SER A N 1
ATOM 689 C CA . SER A 1 86 ? -16.236 11.323 15.261 1.00 79.56 86 SER A CA 1
ATOM 690 C C . SER A 1 86 ? -16.332 9.929 15.881 1.00 79.56 86 SER A C 1
ATOM 692 O O . SER A 1 86 ? -17.025 9.070 15.340 1.00 79.56 86 SER A O 1
ATOM 694 N N . GLY A 1 87 ? -15.602 9.670 16.975 1.00 78.31 87 GLY A N 1
ATOM 695 C CA . GLY A 1 87 ? -15.543 8.350 17.610 1.00 78.31 87 GLY A CA 1
ATOM 696 C C . GLY A 1 87 ? -15.085 7.233 16.667 1.00 78.31 87 GLY A C 1
ATOM 697 O O . GLY A 1 87 ? -15.455 6.077 16.855 1.00 78.31 87 GLY A O 1
ATOM 698 N N . SER A 1 88 ? -14.318 7.567 15.627 1.00 85.38 88 SER A N 1
ATOM 699 C CA . SER A 1 88 ? -13.965 6.648 14.544 1.00 85.38 88 SER A CA 1
ATOM 700 C C . SER A 1 88 ? -12.455 6.437 14.441 1.00 85.38 88 SER A C 1
ATOM 702 O O . SER A 1 88 ? -11.654 7.083 15.119 1.00 85.38 88 SER A O 1
ATOM 704 N N . LEU A 1 89 ? -12.047 5.486 13.602 1.00 87.88 89 LEU A N 1
ATOM 705 C CA . LEU A 1 89 ? -10.649 5.125 13.415 1.00 87.88 89 LEU A CA 1
ATOM 706 C C . LEU A 1 89 ? -10.301 5.111 11.930 1.00 87.88 89 LEU A C 1
ATOM 708 O O . LEU A 1 89 ? -10.999 4.506 11.117 1.00 87.88 89 LEU A O 1
ATOM 712 N N . ARG A 1 90 ? -9.193 5.761 11.578 1.00 90.75 90 ARG A N 1
ATOM 713 C CA . ARG A 1 90 ? -8.674 5.814 10.214 1.00 90.75 90 ARG A CA 1
ATOM 714 C C . ARG A 1 90 ? -7.514 4.843 10.055 1.00 90.75 90 ARG A C 1
ATOM 716 O O . ARG A 1 90 ? -6.472 4.991 10.694 1.00 90.75 90 ARG A O 1
ATOM 723 N N . LEU A 1 91 ? -7.677 3.896 9.136 1.00 89.06 91 LEU A N 1
ATOM 724 C CA . LEU A 1 91 ? -6.579 3.093 8.609 1.00 89.06 91 LEU A CA 1
ATOM 725 C C . LEU A 1 91 ? -5.951 3.825 7.426 1.00 89.06 91 LEU A C 1
ATOM 727 O O . LEU A 1 91 ? -6.647 4.275 6.515 1.00 89.06 91 LEU A O 1
ATOM 731 N N . TYR A 1 92 ? -4.633 3.970 7.445 1.00 90.50 92 TYR A N 1
ATOM 732 C CA . TYR A 1 92 ? -3.901 4.637 6.374 1.00 90.50 92 TYR A CA 1
ATOM 733 C C . TYR A 1 92 ? -2.518 4.019 6.193 1.00 90.50 92 TYR A C 1
ATOM 735 O O . TYR A 1 92 ? -2.028 3.293 7.053 1.00 90.50 92 TYR A O 1
ATOM 743 N N . LEU A 1 93 ? -1.886 4.300 5.056 1.00 90.50 93 LEU A N 1
ATOM 744 C CA . LEU A 1 93 ? -0.508 3.900 4.803 1.00 90.50 93 LEU A CA 1
ATOM 745 C C . LEU A 1 93 ? 0.420 5.043 5.228 1.00 90.50 93 LEU A C 1
ATOM 747 O O . LEU A 1 93 ? 0.324 6.150 4.695 1.00 90.50 93 LEU A O 1
ATOM 751 N N . ARG A 1 94 ? 1.302 4.789 6.195 1.00 89.50 94 ARG A N 1
ATOM 752 C CA . ARG A 1 94 ? 2.298 5.744 6.687 1.00 89.50 94 ARG A CA 1
ATOM 753 C C . ARG A 1 94 ? 3.658 5.447 6.063 1.00 89.50 94 ARG A C 1
ATOM 755 O O . ARG A 1 94 ? 4.199 4.360 6.231 1.00 89.50 94 ARG A O 1
ATOM 762 N N . GLY A 1 95 ? 4.228 6.449 5.396 1.00 84.00 95 GLY A N 1
ATOM 763 C CA . GLY A 1 95 ? 5.563 6.371 4.809 1.00 84.00 95 GLY A CA 1
ATOM 764 C C . GLY A 1 95 ? 5.630 5.503 3.552 1.00 84.00 95 GLY A C 1
ATOM 765 O O . GLY A 1 95 ? 4.669 5.416 2.777 1.00 84.00 95 GLY A O 1
ATOM 766 N N . GLY A 1 96 ? 6.792 4.872 3.375 1.00 79.25 96 GLY A N 1
ATOM 767 C CA . GLY A 1 96 ? 7.176 4.120 2.187 1.00 79.25 96 GLY A CA 1
ATOM 768 C C . GLY A 1 96 ? 8.160 4.917 1.338 1.00 79.25 96 GLY A C 1
ATOM 769 O O . GLY A 1 96 ? 7.807 5.961 0.799 1.00 79.25 96 GLY A O 1
ATOM 770 N N . ASN A 1 97 ? 9.375 4.393 1.185 1.00 85.06 97 ASN A N 1
ATOM 771 C CA . ASN A 1 97 ? 10.427 4.997 0.364 1.00 85.06 97 ASN A CA 1
ATOM 772 C C . ASN A 1 97 ? 10.237 4.606 -1.107 1.00 85.06 97 ASN A C 1
ATOM 774 O O . ASN A 1 97 ? 11.133 4.063 -1.749 1.00 85.06 97 ASN A O 1
ATOM 778 N N . TYR A 1 98 ? 9.022 4.793 -1.625 1.00 88.75 98 TYR A N 1
ATOM 779 C CA . TYR A 1 98 ? 8.758 4.567 -3.037 1.00 88.75 98 TYR A CA 1
ATOM 780 C C . TYR A 1 98 ? 9.165 5.805 -3.811 1.00 88.75 98 TYR A C 1
ATOM 782 O O . TYR A 1 98 ? 8.774 6.918 -3.468 1.00 88.75 98 TYR A O 1
ATOM 790 N N . SER A 1 99 ? 9.907 5.600 -4.887 1.00 85.62 99 SER A N 1
ATOM 791 C CA . SER A 1 99 ? 10.252 6.655 -5.821 1.00 85.62 99 SER A CA 1
ATOM 792 C C . SER A 1 99 ? 10.050 6.184 -7.254 1.00 85.62 99 SER A C 1
ATOM 794 O O . SER A 1 99 ? 10.051 4.986 -7.559 1.00 85.62 99 SER A O 1
ATOM 796 N N . ASN A 1 100 ? 9.823 7.142 -8.142 1.00 80.56 100 ASN A N 1
ATOM 797 C CA . ASN A 1 100 ? 9.826 6.923 -9.575 1.00 80.56 100 ASN A CA 1
ATOM 798 C C . ASN A 1 100 ? 10.589 8.074 -10.226 1.00 80.56 100 ASN A C 1
ATOM 800 O O . ASN A 1 100 ? 10.187 9.227 -10.080 1.00 80.56 100 ASN A O 1
ATOM 804 N N . ALA A 1 101 ? 11.691 7.745 -10.903 1.00 74.31 101 ALA A N 1
ATOM 805 C CA . ALA A 1 101 ? 12.589 8.705 -11.544 1.00 74.31 101 ALA A CA 1
ATOM 806 C C . ALA A 1 101 ? 12.974 9.881 -10.618 1.00 74.31 101 ALA A C 1
ATOM 808 O O . ALA A 1 101 ? 12.690 11.039 -10.908 1.00 74.31 101 ALA A O 1
ATOM 809 N N . GLY A 1 102 ? 13.524 9.557 -9.441 1.00 73.31 102 GLY A N 1
ATOM 810 C CA . GLY A 1 102 ? 13.979 10.540 -8.447 1.00 73.31 102 GLY A CA 1
ATOM 811 C C . GLY A 1 102 ? 12.874 11.212 -7.623 1.00 73.31 102 GLY A C 1
ATOM 812 O O . GLY A 1 102 ? 13.165 11.820 -6.600 1.00 73.31 102 GLY A O 1
ATOM 813 N N . ARG A 1 103 ? 11.594 11.071 -7.994 1.00 80.81 103 ARG A N 1
ATOM 814 C CA . ARG A 1 103 ? 10.476 11.683 -7.255 1.00 80.81 103 ARG A CA 1
ATOM 815 C C . ARG A 1 103 ? 9.848 10.709 -6.274 1.00 80.81 103 ARG A C 1
ATOM 817 O O . ARG A 1 103 ? 9.547 9.573 -6.641 1.00 80.81 103 ARG A O 1
ATOM 824 N N . ALA A 1 104 ? 9.593 11.164 -5.050 1.00 86.94 104 ALA A N 1
ATOM 825 C CA . ALA A 1 104 ? 8.870 10.388 -4.050 1.00 86.94 104 ALA A CA 1
ATOM 826 C C . ALA A 1 104 ? 7.426 10.105 -4.505 1.00 86.94 104 ALA A C 1
ATOM 828 O O . ALA A 1 104 ? 6.714 10.989 -4.982 1.00 86.94 104 ALA A O 1
ATOM 829 N N . VAL A 1 105 ? 6.980 8.862 -4.338 1.00 88.25 105 VAL A N 1
ATOM 830 C CA . VAL A 1 105 ? 5.638 8.392 -4.694 1.00 88.25 105 VAL A CA 1
ATOM 831 C C . VAL A 1 105 ? 4.931 7.926 -3.430 1.00 88.25 105 VAL A C 1
ATOM 833 O O . VAL A 1 105 ? 5.449 7.113 -2.668 1.00 88.25 105 VAL A O 1
ATOM 836 N N . ARG A 1 106 ? 3.703 8.403 -3.209 1.00 90.19 106 ARG A N 1
ATOM 837 C CA . ARG A 1 106 ? 2.905 7.961 -2.059 1.00 90.19 106 ARG A CA 1
ATOM 838 C C . ARG A 1 106 ? 2.569 6.473 -2.182 1.00 90.19 106 ARG A C 1
ATOM 840 O O . ARG A 1 106 ? 2.143 5.999 -3.233 1.00 90.19 106 ARG A O 1
ATOM 847 N N . SER A 1 107 ? 2.667 5.754 -1.071 1.00 91.25 107 SER A N 1
ATOM 848 C CA . SER A 1 107 ? 2.355 4.322 -0.959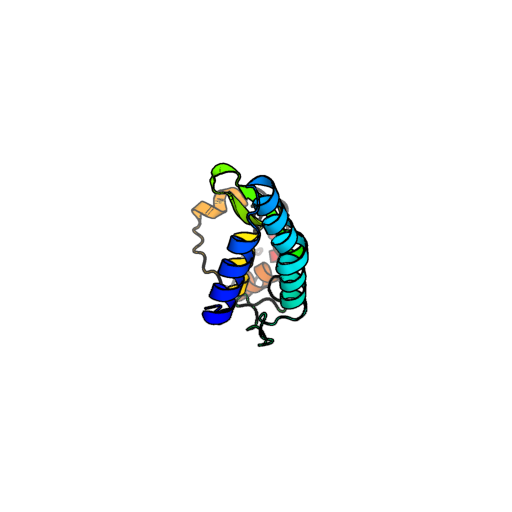 1.00 91.25 107 SER A CA 1
ATOM 849 C C . SER A 1 107 ? 0.949 3.953 -1.463 1.00 91.25 107 SER A C 1
ATOM 851 O O . SER A 1 107 ? 0.780 2.923 -2.115 1.00 91.25 107 SER A O 1
ATOM 853 N N . GLY A 1 108 ? -0.044 4.826 -1.262 1.00 89.56 108 GLY A N 1
ATOM 854 C CA . GLY A 1 108 ? -1.393 4.650 -1.817 1.00 89.56 108 GLY A CA 1
ATOM 855 C C . GLY A 1 108 ? -1.437 4.623 -3.352 1.00 89.56 108 GLY A C 1
ATOM 856 O O . GLY A 1 108 ? -2.136 3.792 -3.926 1.00 89.56 108 GLY A O 1
ATOM 857 N N . VAL A 1 109 ? -0.631 5.458 -4.020 1.00 90.00 109 VAL A N 1
ATOM 858 C CA . VAL A 1 109 ? -0.529 5.488 -5.492 1.00 90.00 109 VAL A CA 1
ATOM 859 C C . VAL A 1 109 ? 0.080 4.187 -6.009 1.00 90.00 109 VAL A C 1
ATOM 861 O O . VAL A 1 109 ? -0.391 3.624 -6.993 1.00 90.00 109 VAL A O 1
ATOM 864 N N . VAL A 1 110 ? 1.086 3.659 -5.307 1.00 89.94 110 VAL A N 1
ATOM 865 C CA . VAL A 1 110 ? 1.695 2.364 -5.643 1.00 89.94 110 VAL A CA 1
ATOM 866 C C . VAL A 1 110 ? 0.675 1.232 -5.537 1.00 89.94 110 VAL A C 1
ATOM 868 O O . VAL A 1 110 ? 0.619 0.383 -6.426 1.00 89.94 110 VAL A O 1
ATOM 871 N N . GLY A 1 111 ? -0.136 1.216 -4.476 1.00 90.50 111 GLY A N 1
ATOM 872 C CA . GLY A 1 111 ? -1.183 0.210 -4.303 1.00 90.50 111 GLY A CA 1
ATOM 873 C C . GLY A 1 111 ? -2.234 0.275 -5.407 1.00 90.50 111 GLY A C 1
ATOM 874 O O . GLY A 1 111 ? -2.541 -0.744 -6.026 1.00 90.50 111 GLY A O 1
ATOM 875 N N . TYR A 1 112 ? -2.696 1.487 -5.719 1.00 91.00 112 TYR A N 1
ATOM 876 C CA . TYR A 1 112 ? -3.636 1.728 -6.810 1.00 91.00 112 TYR A CA 1
ATOM 877 C C . TYR A 1 112 ? -3.088 1.233 -8.157 1.00 91.00 112 TYR A C 1
ATOM 879 O O . TYR A 1 112 ? -3.735 0.438 -8.837 1.00 91.00 112 TYR A O 1
ATOM 887 N N . ALA A 1 113 ? -1.857 1.619 -8.505 1.00 90.69 113 ALA A N 1
ATOM 888 C CA . ALA A 1 113 ? -1.222 1.224 -9.760 1.00 90.69 113 ALA A CA 1
ATOM 889 C C . ALA A 1 113 ? -1.015 -0.298 -9.878 1.00 90.69 113 ALA A C 1
ATOM 891 O O . ALA A 1 113 ? -1.063 -0.844 -10.980 1.00 90.69 113 ALA A O 1
ATOM 892 N N . GLN A 1 114 ? -0.792 -1.007 -8.766 1.00 90.88 114 GLN A N 1
ATOM 893 C CA . GLN A 1 114 ? -0.696 -2.471 -8.777 1.00 90.88 114 GLN A CA 1
ATOM 894 C C . GLN A 1 114 ? -2.042 -3.140 -9.074 1.00 90.88 114 GLN A C 1
ATOM 896 O O . GLN A 1 114 ? -2.069 -4.113 -9.830 1.00 90.88 114 GLN A O 1
ATOM 901 N N . GLN A 1 115 ? -3.126 -2.628 -8.486 1.00 89.75 115 GLN A N 1
ATOM 902 C CA . GLN A 1 115 ? -4.454 -3.239 -8.556 1.00 89.75 115 GLN A CA 1
ATOM 903 C C . GLN A 1 115 ? -5.209 -2.884 -9.841 1.00 89.75 115 GLN A C 1
ATOM 905 O O . GLN A 1 115 ? -5.792 -3.764 -10.469 1.00 89.75 115 GLN A O 1
ATOM 910 N N . TYR A 1 116 ? -5.195 -1.612 -10.235 1.00 90.75 116 TYR A N 1
ATOM 911 C CA . TYR A 1 116 ? -5.986 -1.100 -11.359 1.00 90.75 116 TYR A CA 1
ATOM 912 C C . TYR A 1 116 ? -5.144 -0.808 -12.602 1.00 90.75 116 TYR A C 1
ATOM 914 O O . TYR A 1 116 ? -5.682 -0.676 -13.696 1.00 90.75 116 TYR A O 1
ATOM 922 N N . GLY A 1 117 ? -3.820 -0.764 -12.457 1.00 88.38 117 GLY A N 1
ATOM 923 C CA . GLY A 1 117 ? -2.940 -0.225 -13.485 1.00 88.38 117 GLY A CA 1
ATOM 924 C C . GLY A 1 117 ? -2.874 1.298 -13.405 1.00 88.38 117 GLY A C 1
ATOM 925 O O . GLY A 1 117 ? -3.602 1.942 -12.650 1.00 88.38 117 GLY A O 1
ATOM 926 N N . MET A 1 118 ? -1.941 1.883 -14.149 1.00 85.38 118 MET A N 1
ATOM 927 C CA . MET A 1 118 ? -1.799 3.332 -14.245 1.00 85.38 118 MET A CA 1
ATOM 928 C C . MET A 1 118 ? -1.226 3.692 -15.610 1.00 85.38 118 MET A C 1
ATOM 930 O O . MET A 1 118 ? -0.183 3.170 -16.006 1.00 85.38 118 MET A O 1
ATOM 934 N N . THR A 1 119 ? -1.899 4.599 -16.305 1.00 85.00 119 THR A N 1
ATOM 935 C CA . THR A 1 119 ? -1.423 5.233 -17.534 1.00 85.00 119 THR A CA 1
ATOM 936 C C . THR A 1 119 ? -1.007 6.659 -17.207 1.00 85.00 119 THR A C 1
ATOM 938 O O . THR A 1 119 ? -1.745 7.381 -16.542 1.00 85.00 119 THR A O 1
ATOM 941 N N . ALA A 1 120 ? 0.177 7.065 -17.654 1.00 79.94 120 ALA A N 1
ATOM 942 C CA . ALA A 1 120 ? 0.678 8.417 -17.450 1.00 79.94 120 ALA A CA 1
ATOM 943 C C . ALA A 1 120 ? 1.179 8.982 -18.777 1.00 79.94 120 ALA A C 1
ATOM 945 O O . ALA A 1 120 ? 1.961 8.335 -19.476 1.00 79.94 120 ALA A O 1
ATOM 946 N N . THR A 1 121 ? 0.747 10.199 -19.097 1.00 84.62 121 THR A N 1
ATOM 947 C CA . THR A 1 121 ? 1.227 10.944 -20.261 1.00 84.62 121 THR A CA 1
ATOM 948 C C . THR A 1 121 ? 2.420 11.789 -19.842 1.00 84.62 121 THR A C 1
ATOM 950 O O . THR A 1 121 ? 2.308 12.640 -18.961 1.00 84.62 121 THR A O 1
ATOM 953 N N . VAL A 1 122 ? 3.572 11.562 -20.470 1.00 78.88 122 VAL A N 1
ATOM 954 C CA . VAL A 1 122 ? 4.807 12.303 -20.188 1.00 78.88 122 VAL A CA 1
ATOM 955 C C . VAL A 1 122 ? 5.053 13.300 -21.315 1.00 78.88 122 VAL A C 1
ATOM 957 O O . VAL A 1 122 ? 5.112 12.916 -22.481 1.00 78.88 122 VAL A O 1
ATOM 960 N N . ARG A 1 123 ? 5.206 14.585 -20.976 1.00 83.06 123 ARG A N 1
ATOM 961 C CA . ARG A 1 123 ? 5.531 15.656 -21.937 1.00 83.06 123 ARG A CA 1
ATOM 962 C C . ARG A 1 123 ? 7.024 15.981 -21.894 1.00 83.06 123 ARG A C 1
ATOM 964 O O . ARG A 1 123 ? 7.633 15.918 -20.829 1.00 83.06 123 ARG A O 1
ATOM 971 N N . LYS A 1 124 ? 7.605 16.423 -23.015 1.00 76.12 124 LYS A N 1
ATOM 972 C CA . LYS A 1 124 ? 9.026 16.827 -23.091 1.00 76.12 124 LYS A CA 1
ATOM 973 C C . LYS A 1 124 ? 9.394 17.884 -22.040 1.00 76.12 124 LYS A C 1
ATOM 975 O O . LYS A 1 124 ? 10.444 17.784 -21.420 1.00 76.12 124 LYS A O 1
ATOM 980 N N . SER A 1 125 ? 8.515 18.856 -21.791 1.00 78.69 125 SER A N 1
ATOM 981 C CA . SER A 1 125 ? 8.714 19.884 -20.759 1.00 78.69 125 SER A CA 1
ATOM 982 C C . SER A 1 125 ? 8.836 19.302 -19.347 1.00 78.69 125 SER A C 1
ATOM 984 O O . SER A 1 125 ? 9.660 19.767 -18.572 1.00 78.69 125 SER A O 1
ATOM 986 N N . SER A 1 126 ? 8.096 18.233 -19.032 1.00 70.25 126 SER A N 1
ATOM 987 C CA . SER A 1 126 ? 8.131 17.583 -17.710 1.00 70.25 126 SER A CA 1
ATOM 988 C C . SER A 1 126 ? 9.436 16.832 -17.412 1.00 70.25 126 SER A C 1
ATOM 990 O O . SER A 1 126 ? 9.697 16.503 -16.254 1.00 70.25 126 SER A O 1
ATOM 992 N N . LEU A 1 127 ? 10.245 16.586 -18.450 1.00 68.19 127 LEU A N 1
ATOM 993 C CA . LEU A 1 127 ? 11.543 15.913 -18.383 1.00 68.19 127 LEU A CA 1
ATOM 994 C C . LEU A 1 127 ? 12.726 16.889 -18.304 1.00 68.19 127 LEU A C 1
ATOM 996 O O . LEU A 1 127 ? 13.830 16.446 -18.012 1.00 68.19 127 LEU A O 1
ATOM 1000 N N . ARG A 1 128 ? 12.518 18.197 -18.526 1.00 63.72 128 ARG A N 1
ATOM 1001 C CA . ARG A 1 128 ? 13.597 19.207 -18.492 1.00 63.72 128 ARG A CA 1
ATOM 1002 C C . ARG A 1 128 ? 14.277 19.320 -17.124 1.00 63.72 128 ARG A C 1
ATOM 1004 O O . ARG A 1 128 ? 15.449 19.643 -17.061 1.00 63.72 128 ARG A O 1
ATOM 1011 N N . ASN A 1 129 ? 13.564 18.974 -16.053 1.00 58.94 129 ASN A N 1
ATOM 1012 C CA . ASN A 1 129 ? 14.104 18.961 -14.688 1.00 58.94 129 ASN A CA 1
ATOM 1013 C C . ASN A 1 129 ? 14.582 17.556 -14.266 1.00 58.94 129 ASN A C 1
ATOM 1015 O O . ASN A 1 129 ? 14.933 17.343 -13.114 1.00 58.94 129 ASN A O 1
ATOM 1019 N N . LEU A 1 130 ? 14.503 16.559 -15.158 1.00 58.72 130 LEU A N 1
ATOM 1020 C CA . LEU A 1 130 ? 15.077 15.221 -14.952 1.00 58.72 130 LEU A CA 1
ATOM 1021 C C . LEU A 1 130 ? 16.481 15.114 -15.562 1.00 58.72 130 LEU A C 1
ATOM 1023 O O . LEU A 1 130 ? 17.218 14.206 -15.205 1.00 58.72 130 LEU A O 1
ATOM 1027 N N . SER A 1 131 ? 16.841 16.008 -16.489 1.00 52.53 131 SER A N 1
ATOM 1028 C CA . SER A 1 131 ? 18.136 16.007 -17.180 1.00 52.53 131 SER A CA 1
ATOM 1029 C C . SER A 1 131 ? 19.309 16.525 -16.342 1.00 52.53 131 SER A C 1
ATOM 1031 O O . SER A 1 131 ? 20.436 16.454 -16.808 1.00 52.53 131 SER A O 1
ATOM 1033 N N . GLU A 1 132 ? 19.076 17.005 -15.117 1.00 52.72 132 GLU A N 1
ATOM 1034 C CA . GLU A 1 132 ? 20.151 17.402 -14.192 1.00 52.72 132 GLU A CA 1
ATOM 1035 C C . GLU A 1 132 ? 20.835 16.211 -13.500 1.00 52.72 132 GLU A C 1
ATOM 1037 O O . GLU A 1 132 ? 21.896 16.380 -12.907 1.00 52.72 132 GLU A O 1
ATOM 1042 N N . SER A 1 133 ? 20.318 14.981 -13.632 1.00 51.34 133 SER A N 1
ATOM 1043 C CA . SER A 1 133 ? 21.089 13.771 -13.308 1.00 51.34 133 SER A CA 1
ATOM 1044 C C . SER A 1 133 ? 22.052 13.438 -14.457 1.00 51.34 133 SER A C 1
ATOM 1046 O O . SER A 1 133 ? 21.961 12.380 -15.080 1.00 51.34 133 SER A O 1
ATOM 1048 N N . GLY A 1 134 ? 22.923 14.386 -14.797 1.00 51.53 134 GLY A N 1
ATOM 1049 C CA . GLY A 1 134 ? 23.811 14.356 -15.961 1.00 51.53 134 GLY A CA 1
ATOM 1050 C C . GLY A 1 134 ? 25.005 13.404 -15.861 1.00 51.53 134 GLY A C 1
ATOM 1051 O O . GLY A 1 134 ? 25.965 13.618 -16.579 1.00 51.53 134 GLY A O 1
ATOM 1052 N N . SER A 1 135 ? 24.990 12.398 -14.978 1.00 55.16 135 SER A N 1
ATOM 1053 C CA . SER A 1 135 ? 26.115 11.458 -14.806 1.00 55.16 135 SER A CA 1
ATOM 1054 C C . SER A 1 135 ? 25.728 9.974 -14.845 1.00 55.16 135 SER A C 1
ATOM 1056 O O . SER A 1 135 ? 26.594 9.098 -14.761 1.00 55.16 135 SER A O 1
ATOM 1058 N N . GLU A 1 136 ? 24.437 9.644 -14.978 1.00 65.88 136 GLU A N 1
ATOM 1059 C CA . GLU A 1 136 ? 23.995 8.249 -15.028 1.00 65.88 136 GLU A CA 1
ATOM 1060 C C . GLU A 1 136 ? 23.935 7.726 -16.469 1.00 65.88 136 GLU A C 1
ATOM 1062 O O . GLU A 1 136 ? 23.060 8.090 -17.254 1.00 65.88 136 GLU A O 1
ATOM 1067 N N . LYS A 1 137 ? 24.823 6.771 -16.783 1.00 77.19 137 LYS A N 1
ATOM 1068 C CA . LYS A 1 137 ? 24.795 5.995 -18.035 1.00 77.19 137 LYS A CA 1
ATOM 1069 C C . LYS A 1 137 ? 23.389 5.461 -18.321 1.00 77.19 137 LYS A C 1
ATOM 1071 O O . LYS A 1 137 ? 22.746 4.861 -17.454 1.00 77.19 137 LYS A O 1
ATOM 1076 N N . ALA A 1 138 ? 22.961 5.536 -19.578 1.00 79.75 138 ALA A N 1
ATOM 1077 C CA . ALA A 1 138 ? 21.687 4.999 -20.029 1.00 79.75 138 ALA A CA 1
ATOM 1078 C C . ALA A 1 138 ? 21.522 3.518 -19.644 1.00 79.75 138 ALA A C 1
ATOM 1080 O O . ALA A 1 138 ? 22.397 2.666 -19.846 1.00 79.75 138 ALA A O 1
ATOM 1081 N N . SER A 1 139 ? 20.339 3.179 -19.135 1.00 83.00 139 SER A N 1
ATOM 1082 C CA . SER A 1 139 ? 19.957 1.802 -18.835 1.00 83.00 139 SER A CA 1
ATOM 1083 C C . SER A 1 139 ? 19.995 0.943 -20.100 1.00 83.00 139 SER A C 1
ATOM 1085 O O . SER A 1 139 ? 19.564 1.370 -21.171 1.00 83.00 139 SER A O 1
ATOM 1087 N N . LEU A 1 140 ? 20.368 -0.335 -19.972 1.00 86.88 140 LEU A N 1
ATOM 1088 C CA . LEU A 1 140 ? 20.339 -1.304 -21.079 1.00 86.88 140 LEU A CA 1
ATOM 1089 C C . LEU A 1 140 ? 18.994 -1.331 -21.823 1.00 86.88 140 LEU A C 1
ATOM 1091 O O . LEU A 1 140 ? 18.955 -1.555 -23.032 1.00 86.88 140 LEU A O 1
ATOM 1095 N N . ARG A 1 141 ? 17.878 -1.090 -21.122 1.00 85.88 141 ARG A N 1
ATOM 1096 C CA . ARG A 1 141 ? 16.550 -1.007 -21.749 1.00 85.88 141 ARG A CA 1
ATOM 1097 C C . ARG A 1 141 ? 16.401 0.233 -22.629 1.00 85.88 141 ARG A C 1
ATOM 1099 O O . ARG A 1 141 ? 15.832 0.121 -23.712 1.00 85.88 141 ARG A O 1
ATOM 1106 N N . GLN A 1 142 ? 16.906 1.381 -22.177 1.00 86.25 142 GLN A N 1
ATOM 1107 C CA . GLN A 1 142 ? 16.918 2.621 -22.958 1.00 86.25 142 GLN A CA 1
ATOM 1108 C C . GLN A 1 142 ? 17.801 2.446 -24.192 1.00 86.25 142 GLN A C 1
ATOM 1110 O O . GLN A 1 142 ? 17.340 2.700 -25.300 1.00 86.25 142 GLN A O 1
ATOM 1115 N N . VAL A 1 143 ? 19.000 1.883 -24.022 1.00 89.38 143 VAL A N 1
ATOM 1116 C CA . VAL A 1 143 ? 19.933 1.616 -25.124 1.00 89.38 143 VAL A CA 1
ATOM 1117 C C . VAL A 1 143 ? 19.322 0.689 -26.182 1.00 89.38 143 VAL A C 1
ATOM 1119 O O . VAL A 1 143 ? 19.329 1.012 -27.370 1.00 89.38 143 VAL A O 1
ATOM 1122 N N . ARG A 1 144 ? 18.723 -0.442 -25.772 1.00 90.12 144 ARG A N 1
ATOM 1123 C CA . ARG A 1 144 ? 18.038 -1.361 -26.706 1.00 90.12 144 ARG A CA 1
ATOM 1124 C C . ARG A 1 144 ? 16.921 -0.655 -27.469 1.00 90.12 144 ARG A C 1
ATOM 1126 O O . ARG A 1 144 ? 16.723 -0.922 -28.652 1.00 90.12 144 ARG A O 1
ATOM 1133 N N . ARG A 1 145 ? 16.193 0.242 -26.799 1.00 90.56 145 ARG A N 1
ATOM 1134 C CA . ARG A 1 145 ? 15.110 1.006 -27.420 1.00 90.56 145 ARG A CA 1
ATOM 1135 C C . ARG A 1 145 ? 15.642 2.031 -28.417 1.00 90.56 145 ARG A C 1
ATOM 1137 O O . ARG A 1 145 ? 15.113 2.086 -29.518 1.00 90.56 145 ARG A O 1
ATOM 1144 N N . LEU A 1 146 ? 16.701 2.765 -28.078 1.00 88.69 146 LEU A N 1
ATOM 1145 C CA . LEU A 1 146 ? 17.367 3.707 -28.985 1.00 88.69 146 LEU A CA 1
ATOM 1146 C C . LEU A 1 146 ? 17.887 3.005 -30.241 1.00 88.69 146 LEU A C 1
ATOM 1148 O O . LEU A 1 146 ? 17.643 3.470 -31.350 1.00 88.69 146 LEU A O 1
ATOM 1152 N N . ARG A 1 147 ? 18.505 1.829 -30.091 1.00 89.00 147 ARG A N 1
ATOM 1153 C CA . ARG A 1 147 ? 18.934 1.023 -31.239 1.00 89.00 147 ARG A CA 1
ATOM 1154 C C . ARG A 1 147 ? 17.753 0.564 -32.099 1.00 89.00 147 ARG A C 1
ATOM 1156 O O . ARG A 1 147 ? 17.821 0.680 -33.317 1.00 89.00 147 ARG A O 1
ATOM 1163 N N . LYS A 1 148 ? 16.661 0.085 -31.486 1.00 91.50 148 LYS A N 1
ATOM 1164 C CA . LYS A 1 148 ? 15.438 -0.303 -32.217 1.00 91.50 148 LYS A CA 1
ATOM 1165 C C . LYS A 1 148 ? 14.805 0.879 -32.965 1.00 91.50 148 LYS A C 1
ATOM 1167 O O . LYS A 1 148 ? 14.214 0.674 -34.014 1.00 91.50 148 LYS A O 1
ATOM 1172 N N . LEU A 1 149 ? 14.940 2.094 -32.434 1.00 90.88 149 LEU A N 1
ATOM 1173 C CA . LEU A 1 149 ? 14.482 3.335 -33.066 1.0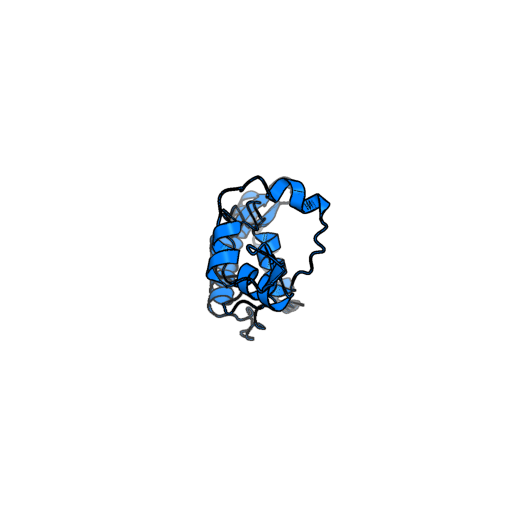0 90.88 149 LEU A CA 1
ATOM 1174 C C . LEU A 1 149 ? 15.444 3.865 -34.147 1.00 90.88 149 LEU A C 1
ATOM 1176 O O . LEU A 1 149 ? 15.164 4.902 -34.735 1.00 90.88 149 LEU A O 1
ATOM 1180 N N . GLY A 1 150 ? 16.564 3.184 -34.413 1.00 90.62 150 GLY A N 1
ATOM 1181 C CA . GLY A 1 150 ? 17.521 3.592 -35.442 1.00 90.62 150 GLY A CA 1
ATOM 1182 C C . GLY A 1 150 ? 18.439 4.740 -35.022 1.00 90.62 150 GLY A C 1
ATOM 1183 O O . GLY A 1 150 ? 18.856 5.522 -35.871 1.00 90.62 150 GLY A O 1
ATOM 1184 N N . TYR A 1 151 ? 18.754 4.865 -33.728 1.00 88.56 151 TYR A N 1
ATOM 1185 C CA . TYR A 1 151 ? 19.683 5.886 -33.242 1.00 88.56 151 TYR A CA 1
ATOM 1186 C C . TYR A 1 151 ? 21.056 5.776 -33.928 1.00 88.56 151 TYR A C 1
ATOM 1188 O O . TYR A 1 151 ? 21.682 4.707 -33.949 1.00 88.56 151 TYR A O 1
ATOM 1196 N N . LYS A 1 152 ? 21.527 6.902 -34.475 1.00 89.75 152 LYS A N 1
ATOM 1197 C CA . LYS A 1 152 ? 22.799 7.014 -35.194 1.00 89.75 152 LYS A CA 1
ATOM 1198 C C . LYS A 1 152 ? 23.779 7.894 -34.429 1.00 89.75 152 LYS A C 1
ATOM 1200 O O . LYS A 1 152 ? 23.388 8.896 -33.839 1.00 89.75 152 LYS A O 1
ATOM 1205 N N . VAL A 1 153 ? 25.056 7.541 -34.502 1.00 86.44 153 VAL A N 1
ATOM 1206 C CA . VAL A 1 153 ? 26.174 8.306 -33.939 1.00 86.44 153 VAL A CA 1
ATOM 1207 C C . VAL A 1 153 ? 27.036 8.836 -35.080 1.00 86.44 153 VAL A C 1
ATOM 1209 O O . VAL A 1 153 ? 27.156 8.200 -36.135 1.00 86.44 153 VAL A O 1
ATOM 1212 N N . LYS A 1 154 ? 27.623 10.017 -34.874 1.00 84.38 154 LYS A N 1
ATOM 1213 C CA . LYS A 1 154 ? 28.527 10.646 -35.835 1.00 84.38 154 LYS A CA 1
ATOM 1214 C C . LYS A 1 154 ? 29.824 9.841 -35.915 1.00 84.38 154 LYS A C 1
ATOM 1216 O O . LYS A 1 154 ? 30.573 9.756 -34.947 1.00 84.38 154 LYS A O 1
ATOM 1221 N N . GLY A 1 155 ? 30.062 9.211 -37.061 1.00 81.75 155 GLY A N 1
ATOM 1222 C CA . GLY A 1 155 ? 31.358 8.638 -37.401 1.00 81.75 155 GLY A CA 1
ATOM 1223 C C . GLY A 1 155 ? 32.277 9.679 -38.041 1.00 81.75 155 GLY A C 1
ATOM 1224 O O . GLY A 1 155 ? 31.914 10.842 -38.200 1.00 81.75 155 GLY A O 1
ATOM 1225 N N . ARG A 1 156 ? 33.464 9.242 -38.473 1.00 78.00 156 ARG A N 1
ATOM 1226 C CA . ARG A 1 156 ? 34.476 10.115 -39.094 1.00 78.00 156 ARG A CA 1
ATOM 1227 C C . ARG A 1 156 ? 34.006 10.782 -40.397 1.00 78.00 156 ARG A C 1
ATOM 1229 O O . ARG A 1 156 ? 34.460 11.873 -40.705 1.00 78.00 156 ARG A O 1
ATOM 1236 N N . ARG A 1 157 ? 33.131 10.123 -41.167 1.00 81.00 157 ARG A N 1
ATOM 1237 C CA . ARG A 1 157 ? 32.656 10.600 -42.483 1.00 81.00 157 ARG A CA 1
ATOM 1238 C C . ARG A 1 157 ? 31.131 10.640 -42.628 1.00 81.00 157 ARG A C 1
ATOM 1240 O O . ARG A 1 157 ? 30.628 11.416 -43.425 1.00 81.00 157 ARG A O 1
ATOM 1247 N N . SER A 1 158 ? 30.384 9.830 -41.874 1.00 84.94 158 SER A N 1
ATOM 1248 C CA . SER A 1 158 ? 28.921 9.764 -41.974 1.00 84.94 158 SER A CA 1
ATOM 1249 C C . SER A 1 158 ? 28.260 9.344 -40.658 1.00 84.94 158 SER A C 1
ATOM 1251 O O . SER A 1 158 ? 28.912 8.845 -39.734 1.00 84.94 158 SER A O 1
ATOM 1253 N N . MET A 1 159 ? 26.943 9.551 -40.570 1.00 88.12 159 MET A N 1
ATOM 1254 C CA . MET A 1 159 ? 26.122 9.031 -39.476 1.00 88.12 159 MET A CA 1
ATOM 1255 C C . MET A 1 159 ? 25.963 7.520 -39.633 1.00 88.12 159 MET A C 1
ATOM 1257 O O . MET A 1 159 ? 25.438 7.048 -40.642 1.00 88.12 159 MET A O 1
ATOM 1261 N N . ARG A 1 160 ? 26.361 6.757 -38.617 1.00 87.75 160 ARG A N 1
ATOM 1262 C CA . ARG A 1 160 ? 26.265 5.292 -38.618 1.00 87.75 160 ARG A CA 1
ATOM 1263 C C . ARG A 1 160 ? 25.390 4.793 -37.482 1.00 87.75 160 ARG A C 1
ATOM 1265 O O . ARG A 1 160 ? 25.233 5.472 -36.471 1.00 87.75 160 ARG A O 1
ATOM 1272 N N . ASN A 1 161 ? 24.856 3.585 -37.625 1.00 87.31 161 ASN A N 1
ATOM 1273 C CA . ASN A 1 161 ? 24.120 2.937 -36.544 1.00 87.31 161 ASN A CA 1
ATOM 1274 C C . ASN A 1 161 ? 25.041 2.730 -35.338 1.00 87.31 161 ASN A C 1
ATOM 1276 O O . ASN A 1 161 ? 26.175 2.257 -35.471 1.00 87.31 161 ASN A O 1
ATOM 1280 N N . ALA A 1 162 ? 24.548 3.111 -34.166 1.00 85.25 162 ALA A N 1
ATOM 1281 C CA . ALA A 1 162 ? 25.331 3.082 -32.945 1.00 85.25 162 ALA A CA 1
ATOM 1282 C C . ALA A 1 162 ? 25.370 1.673 -32.336 1.00 85.25 162 ALA A C 1
ATOM 1284 O O . ALA A 1 162 ? 24.357 0.958 -32.306 1.00 85.25 162 ALA A O 1
ATOM 1285 N N . LYS A 1 163 ? 26.539 1.264 -31.828 1.00 86.94 163 LYS A N 1
ATOM 1286 C CA . LYS A 1 163 ? 26.670 0.015 -31.062 1.00 86.94 163 LYS A CA 1
ATOM 1287 C C . LYS A 1 163 ? 26.090 0.193 -29.655 1.00 86.94 163 LYS A C 1
ATOM 1289 O O . LYS A 1 163 ? 25.972 1.297 -29.137 1.00 86.94 163 LYS A O 1
ATOM 1294 N N . MET A 1 164 ? 25.740 -0.918 -29.007 1.00 84.50 164 MET A N 1
ATOM 1295 C CA . MET A 1 164 ? 25.154 -0.902 -27.658 1.00 84.50 164 MET A CA 1
ATOM 1296 C C . MET A 1 164 ? 26.079 -0.266 -26.605 1.00 84.50 164 MET A C 1
ATOM 1298 O O . MET A 1 164 ? 25.586 0.404 -25.704 1.00 84.50 164 MET A O 1
ATOM 1302 N N . SER A 1 165 ? 27.393 -0.486 -26.704 1.00 83.75 165 SER A N 1
ATOM 1303 C CA . SER A 1 165 ? 28.392 0.129 -25.819 1.00 83.75 165 SER A CA 1
ATOM 1304 C C . SER A 1 165 ? 28.466 1.643 -26.025 1.00 83.75 165 SER A C 1
ATOM 1306 O O . SER A 1 165 ? 28.334 2.390 -25.065 1.00 83.75 165 SER A O 1
ATOM 1308 N N . GLU A 1 166 ? 28.536 2.085 -27.282 1.00 82.62 166 GLU A N 1
ATOM 1309 C CA . GLU A 1 166 ? 28.643 3.501 -27.662 1.00 82.62 166 GLU A CA 1
ATOM 1310 C C . GLU A 1 166 ? 27.459 4.330 -27.150 1.00 82.62 166 GLU A C 1
ATOM 1312 O O . GLU A 1 166 ? 27.647 5.370 -26.532 1.00 82.62 166 GLU A O 1
ATOM 1317 N N . ILE A 1 167 ? 26.224 3.851 -27.332 1.00 82.81 167 ILE A N 1
ATOM 1318 C CA . ILE A 1 167 ? 25.024 4.553 -26.839 1.00 82.81 167 ILE A CA 1
ATOM 1319 C C . ILE A 1 167 ? 25.032 4.660 -25.305 1.00 82.81 167 ILE A C 1
ATOM 1321 O O . ILE A 1 167 ? 24.498 5.614 -24.745 1.00 82.81 167 ILE A O 1
ATOM 1325 N N . ARG A 1 168 ? 25.596 3.664 -24.614 1.00 82.25 168 ARG A N 1
ATOM 1326 C CA . ARG A 1 168 ? 25.655 3.640 -23.149 1.00 82.25 168 ARG A CA 1
ATOM 1327 C C . ARG A 1 168 ? 26.713 4.598 -22.605 1.00 82.25 168 ARG A C 1
ATOM 1329 O O . ARG A 1 168 ? 26.515 5.150 -21.529 1.00 82.25 168 ARG A O 1
ATOM 1336 N N . GLU A 1 169 ? 27.810 4.783 -23.329 1.00 76.06 169 GLU A N 1
ATOM 1337 C CA . GLU A 1 169 ? 28.907 5.682 -22.956 1.00 76.06 169 GLU A CA 1
ATOM 1338 C C . GLU A 1 169 ? 28.600 7.145 -23.281 1.00 76.06 169 GLU A C 1
ATOM 1340 O O . GLU A 1 169 ? 28.869 8.000 -22.454 1.00 76.06 169 GLU A O 1
ATOM 1345 N N . LEU A 1 170 ? 27.921 7.427 -24.398 1.00 67.81 170 LEU A N 1
ATOM 1346 C CA . LEU A 1 170 ? 27.509 8.780 -24.821 1.00 67.81 170 LEU A CA 1
ATOM 1347 C C . LEU A 1 170 ? 26.444 9.452 -23.933 1.00 67.81 170 LEU A C 1
ATOM 1349 O O . LEU A 1 170 ? 25.962 10.534 -24.252 1.00 67.81 170 LEU A O 1
ATOM 1353 N N . SER A 1 171 ? 26.003 8.766 -22.883 1.00 56.62 171 SER A N 1
ATOM 1354 C CA . SER A 1 171 ? 24.927 9.211 -21.989 1.00 56.62 171 SER A CA 1
ATOM 1355 C C . SER A 1 171 ? 25.399 9.490 -20.561 1.00 56.62 171 SER A C 1
ATOM 1357 O O . SER A 1 171 ? 24.559 9.780 -19.715 1.00 56.62 171 SER A O 1
ATOM 1359 N N . ALA A 1 172 ? 26.706 9.356 -20.313 1.00 47.94 172 ALA A N 1
ATOM 1360 C CA . ALA A 1 172 ? 27.400 9.868 -19.133 1.00 47.94 172 ALA A CA 1
ATOM 1361 C C . ALA A 1 172 ? 27.993 11.244 -19.449 1.00 47.94 172 ALA A C 1
ATOM 1363 O O . ALA A 1 172 ? 28.184 12.003 -18.481 1.00 47.94 172 ALA A O 1
#

Sequence (172 aa):
MIRASFDRRQIKRLREALKRLELTPKKQQRLLWRLAKYGVIPASKKAVRQQATPEGTPWAARKSGRRGKMLTGLVKLIAIKELPASGSLRLYLRGGNYSNAGRAVRSGVVGYAQQYGMTATVRKSSLRNLSESGSEKASLRQVRRLRKLGYKVKGRRSMRNAKMSEIRELSA

Foldseek 3Di:
DDDPPDPPVVVVVVVVVVVVVVDDLVRLLVVQVCCVPVPVLVLVLVCQVLCHHSVRHHHDFFPPPDPDGACNVQSVQWDWDQDSVVSDIDTDGHDDQDDDLPHGDDSVVVNCCRRPNDDDDDDPVNCPVSCVVQPQFDDLVRLVVCLVVQPWDDDPPDTDRDDSVRSRVVRD

Organism: Lelliottia amnigena (NCBI:txid61646)

pLDDT: mean 82.7, std 12.18, range [30.58, 94.69]